Protein AF-A0A3C0T065-F1 (afdb_monomer_lite)

Foldseek 3Di:
DQPVCPDPDCSQVVVLVVVQVVCVVVVQDFDCPPCLVVVVSVCSNVVVDDPVRSVVSSVVRSVVD

Radius of gyration: 11.8 Å; chains: 1; bounding box: 28×19×31 Å

Sequence (65 aa):
ITQNHPFLDGNKRTGLAAGLVFLELNGIHIEDSEESLYEMVINVTLGKFLKKDIASALRKLHQNN

Structure (mmCIF, N/CA/C/O backbone):
data_AF-A0A3C0T065-F1
#
_entry.id   AF-A0A3C0T065-F1
#
loop_
_atom_site.group_PDB
_atom_site.id
_atom_site.type_symbol
_atom_site.label_atom_id
_atom_site.label_alt_id
_atom_site.label_comp_id
_atom_site.label_asym_id
_atom_site.l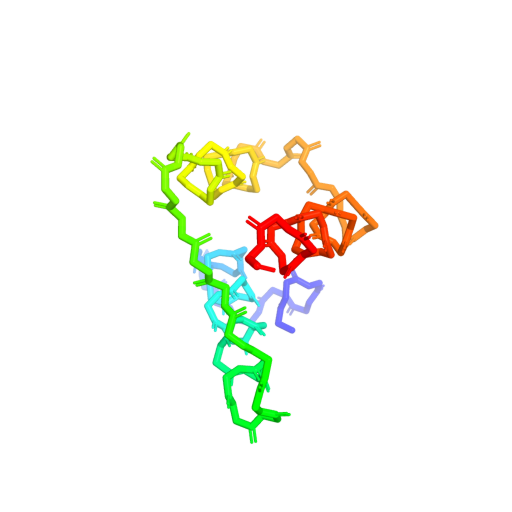abel_entity_id
_atom_site.label_seq_id
_atom_site.pdbx_PDB_ins_code
_atom_site.Cartn_x
_atom_site.Cartn_y
_atom_site.Cartn_z
_atom_site.occupancy
_atom_site.B_iso_or_equiv
_atom_site.auth_seq_id
_atom_site.auth_comp_id
_atom_site.auth_asym_id
_atom_site.auth_atom_id
_atom_site.pdbx_PDB_model_num
ATOM 1 N N . ILE A 1 1 ? 1.281 -8.172 -10.282 1.00 69.44 1 ILE A N 1
ATOM 2 C CA . ILE A 1 1 ? 1.856 -6.865 -10.692 1.00 69.44 1 ILE A CA 1
ATOM 3 C C . ILE A 1 1 ? 3.313 -6.753 -10.250 1.00 69.44 1 ILE A C 1
ATOM 5 O O . ILE A 1 1 ? 4.178 -6.777 -11.102 1.00 69.44 1 ILE A O 1
ATOM 9 N N . THR A 1 2 ? 3.625 -6.736 -8.953 1.00 76.62 2 THR A N 1
ATOM 10 C CA . THR A 1 2 ? 4.987 -6.456 -8.449 1.00 76.62 2 THR A CA 1
ATOM 11 C C . THR A 1 2 ? 6.095 -7.424 -8.865 1.00 76.62 2 THR A C 1
ATOM 13 O O . THR A 1 2 ? 7.192 -6.967 -9.146 1.00 76.62 2 THR A O 1
ATOM 16 N N . GLN A 1 3 ? 5.824 -8.731 -8.900 1.00 77.06 3 GLN A N 1
ATOM 17 C CA . GLN A 1 3 ? 6.840 -9.770 -9.155 1.00 77.06 3 GLN A CA 1
ATOM 18 C C . GLN A 1 3 ? 7.055 -10.082 -10.643 1.00 77.06 3 GLN A C 1
ATOM 20 O O . GLN A 1 3 ? 8.070 -10.654 -11.011 1.00 77.06 3 GLN A O 1
ATOM 25 N N . ASN A 1 4 ? 6.119 -9.683 -11.508 1.00 76.88 4 ASN A N 1
ATOM 26 C CA . ASN A 1 4 ? 6.219 -9.927 -12.951 1.00 76.88 4 ASN A CA 1
ATOM 27 C C . ASN A 1 4 ? 6.845 -8.736 -13.695 1.00 76.88 4 ASN A C 1
ATOM 29 O O . ASN A 1 4 ? 6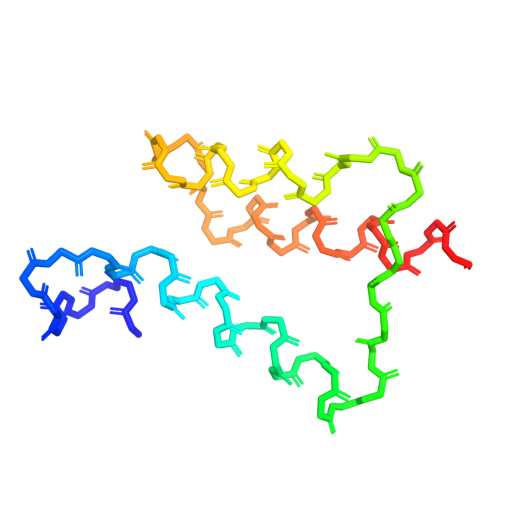.892 -8.761 -14.917 1.00 76.88 4 ASN A O 1
ATOM 33 N N . HIS A 1 5 ? 7.244 -7.681 -12.965 1.00 78.62 5 HIS A N 1
ATOM 34 C CA . HIS A 1 5 ? 7.837 -6.440 -13.481 1.00 78.62 5 HIS A CA 1
ATOM 35 C C . HIS A 1 5 ? 7.233 -5.920 -14.812 1.00 78.62 5 HIS A C 1
ATOM 37 O O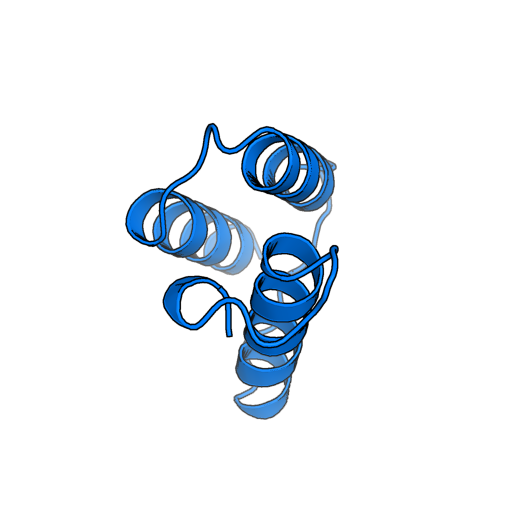 . HIS A 1 5 ? 7.982 -5.611 -15.734 1.00 78.62 5 HIS A O 1
ATOM 43 N N . PRO A 1 6 ? 5.893 -5.817 -14.947 1.00 84.31 6 PRO A N 1
ATOM 44 C CA . PRO A 1 6 ? 5.248 -5.445 -16.208 1.00 84.31 6 PRO A CA 1
ATOM 45 C C . PRO A 1 6 ? 5.471 -3.983 -16.622 1.00 84.31 6 PRO A C 1
ATOM 47 O O . PRO A 1 6 ? 5.263 -3.648 -17.784 1.00 84.31 6 PRO A O 1
ATOM 50 N N . PHE A 1 7 ? 5.855 -3.105 -15.692 1.00 87.75 7 PHE A N 1
ATOM 51 C CA . PHE A 1 7 ? 6.121 -1.692 -15.963 1.00 87.75 7 PHE A CA 1
ATOM 52 C C . PHE A 1 7 ? 7.616 -1.376 -15.876 1.00 87.75 7 PHE A C 1
ATOM 54 O O . PHE A 1 7 ? 8.334 -1.991 -15.084 1.00 87.75 7 PHE A O 1
ATOM 61 N N . LEU A 1 8 ? 8.054 -0.355 -16.624 1.00 85.94 8 LEU A N 1
ATOM 62 C CA . LEU A 1 8 ? 9.427 0.166 -16.580 1.00 85.94 8 LEU A CA 1
ATOM 63 C C . LEU A 1 8 ? 9.814 0.659 -15.171 1.00 85.94 8 LEU A C 1
ATOM 65 O O . LEU A 1 8 ? 10.921 0.409 -14.708 1.00 85.94 8 LEU A O 1
ATOM 69 N N . ASP A 1 9 ? 8.878 1.299 -14.469 1.00 82.06 9 ASP A N 1
ATOM 70 C CA . ASP A 1 9 ? 8.967 1.677 -13.055 1.00 82.06 9 ASP A CA 1
ATOM 71 C C . ASP A 1 9 ? 7.555 1.631 -12.433 1.00 82.06 9 ASP A C 1
ATOM 73 O O . ASP A 1 9 ? 6.551 1.457 -13.122 1.00 82.06 9 ASP A O 1
ATOM 77 N N . GLY A 1 10 ? 7.446 1.747 -11.112 1.00 83.69 10 GLY A N 1
ATOM 78 C CA . GLY A 1 10 ? 6.173 1.928 -10.421 1.00 83.69 10 GLY A CA 1
ATOM 79 C C . GLY A 1 10 ? 5.459 0.631 -10.065 1.00 83.69 10 GLY A C 1
ATOM 80 O O . GLY A 1 10 ? 4.461 0.686 -9.358 1.00 83.69 10 GLY A O 1
ATOM 81 N N . ASN A 1 11 ? 6.004 -0.536 -10.423 1.00 86.56 11 ASN A N 1
ATOM 82 C CA . ASN A 1 11 ? 5.412 -1.854 -10.145 1.00 86.56 11 ASN A CA 1
ATOM 83 C C . ASN A 1 11 ? 4.897 -2.017 -8.701 1.00 86.56 11 ASN A C 1
ATOM 85 O O . ASN A 1 11 ? 3.833 -2.596 -8.480 1.00 86.56 11 ASN A O 1
ATOM 89 N N . LYS A 1 12 ? 5.638 -1.488 -7.717 1.00 83.56 12 LYS A N 1
ATOM 90 C CA . LYS A 1 12 ? 5.262 -1.501 -6.293 1.00 83.56 12 LYS A CA 1
ATOM 91 C C . LYS A 1 12 ? 4.088 -0.578 -5.977 1.00 83.56 12 LYS A C 1
ATOM 93 O O . LYS A 1 12 ? 3.133 -1.029 -5.354 1.00 83.56 12 LYS A O 1
ATOM 98 N N . ARG A 1 13 ? 4.134 0.667 -6.460 1.00 86.12 13 ARG A N 1
ATOM 99 C CA . ARG A 1 13 ? 3.057 1.659 -6.308 1.00 86.12 13 ARG A CA 1
ATOM 100 C C . ARG A 1 13 ? 1.766 1.154 -6.952 1.00 86.12 13 ARG A C 1
ATOM 102 O O . ARG A 1 13 ? 0.735 1.116 -6.293 1.00 86.12 13 ARG A O 1
ATOM 109 N N . THR A 1 14 ? 1.844 0.650 -8.184 1.00 89.88 14 THR A N 1
ATOM 110 C CA . THR A 1 14 ? 0.687 0.087 -8.895 1.00 89.88 14 THR A CA 1
ATOM 111 C C . THR A 1 14 ? 0.144 -1.162 -8.208 1.00 89.88 14 THR A C 1
ATOM 113 O O . THR A 1 14 ? -1.066 -1.325 -8.095 1.00 89.88 14 THR A O 1
ATOM 116 N N . GLY A 1 15 ? 1.019 -2.044 -7.713 1.00 89.44 15 GLY A N 1
ATOM 117 C CA . GLY A 1 15 ? 0.594 -3.218 -6.951 1.00 89.44 15 GLY A CA 1
ATOM 118 C C . GLY A 1 15 ? -0.135 -2.861 -5.655 1.00 89.44 15 GLY A C 1
ATOM 119 O O . GLY A 1 15 ? -1.123 -3.510 -5.325 1.00 89.44 15 GLY A O 1
ATOM 120 N N . LEU A 1 16 ? 0.331 -1.828 -4.949 1.00 88.69 16 LEU A N 1
ATOM 121 C CA . LEU A 1 16 ? -0.315 -1.335 -3.737 1.00 88.69 16 LEU A CA 1
ATOM 122 C C . LEU A 1 16 ? -1.670 -0.682 -4.039 1.00 88.69 16 LEU A C 1
ATOM 124 O O . LEU A 1 16 ? -2.660 -1.052 -3.417 1.00 88.69 16 LEU A O 1
ATOM 128 N N . ALA A 1 17 ? -1.733 0.213 -5.029 1.00 89.62 17 ALA A N 1
ATOM 129 C CA . ALA A 1 17 ? -2.981 0.856 -5.443 1.00 89.62 17 ALA A CA 1
ATOM 130 C C . ALA A 1 17 ? -4.040 -0.174 -5.869 1.00 89.62 17 ALA A C 1
ATOM 132 O O . ALA A 1 17 ? -5.178 -0.116 -5.414 1.00 89.62 17 ALA A O 1
ATOM 133 N N . ALA A 1 18 ? -3.650 -1.177 -6.665 1.00 92.06 18 ALA A N 1
ATOM 134 C CA . ALA A 1 18 ? -4.546 -2.268 -7.046 1.00 92.06 18 ALA A CA 1
ATOM 135 C C . ALA A 1 18 ? -5.047 -3.071 -5.832 1.00 92.06 18 ALA A C 1
ATOM 137 O O . ALA A 1 18 ? -6.195 -3.505 -5.815 1.00 92.06 18 ALA A O 1
ATOM 138 N N . GLY A 1 19 ? -4.202 -3.264 -4.813 1.00 91.38 19 GLY A N 1
ATOM 139 C CA . GLY A 1 19 ? -4.591 -3.915 -3.562 1.00 91.38 19 GLY A CA 1
ATOM 140 C C . GLY A 1 19 ? -5.606 -3.106 -2.752 1.00 91.38 19 GLY A C 1
ATOM 141 O O . GLY A 1 19 ? -6.566 -3.684 -2.255 1.00 91.38 19 GLY A O 1
ATOM 142 N N . LEU A 1 20 ? -5.426 -1.786 -2.656 1.00 90.44 20 LEU A N 1
ATOM 143 C CA . LEU A 1 20 ? -6.368 -0.895 -1.968 1.00 90.44 20 LEU A CA 1
ATOM 144 C C . LEU A 1 20 ? -7.731 -0.869 -2.671 1.00 90.44 20 LEU A C 1
ATOM 146 O O . LEU A 1 20 ? -8.747 -1.104 -2.026 1.00 90.44 20 LEU A O 1
ATOM 150 N N . VAL A 1 21 ? -7.741 -0.704 -3.999 1.00 92.19 21 VAL A N 1
ATOM 151 C CA . VAL A 1 21 ? -8.976 -0.756 -4.802 1.00 92.19 21 VAL A CA 1
ATOM 152 C C . VAL A 1 21 ? -9.673 -2.109 -4.652 1.00 92.19 21 VAL A C 1
ATOM 154 O O . VAL A 1 21 ? -10.889 -2.166 -4.517 1.00 92.19 21 VAL A O 1
ATOM 157 N N . PHE A 1 22 ? -8.923 -3.218 -4.635 1.00 93.75 22 PHE A N 1
ATOM 158 C CA . PHE A 1 22 ? -9.506 -4.539 -4.397 1.00 93.75 22 PHE A CA 1
ATOM 159 C C . PHE A 1 22 ? -10.228 -4.618 -3.046 1.00 93.75 22 PHE A C 1
ATOM 161 O O . PHE A 1 22 ? -11.325 -5.167 -2.987 1.00 93.75 22 PHE A O 1
ATOM 168 N N . LEU A 1 23 ? -9.639 -4.086 -1.973 1.00 92.31 23 LEU A N 1
ATOM 169 C CA . LEU A 1 23 ? -10.272 -4.080 -0.652 1.00 92.31 23 LEU A CA 1
ATOM 170 C C . LEU A 1 23 ? -11.555 -3.244 -0.646 1.00 92.31 23 LEU A C 1
ATOM 172 O O . LEU A 1 23 ? -12.590 -3.735 -0.196 1.00 92.31 23 LEU A O 1
ATOM 176 N N . GLU A 1 24 ? -11.511 -2.048 -1.228 1.00 91.75 24 GLU A N 1
ATOM 177 C CA . GLU A 1 24 ? -12.669 -1.158 -1.340 1.00 91.75 24 GLU A CA 1
ATOM 178 C C . GLU A 1 24 ? -13.820 -1.808 -2.124 1.00 91.75 24 GLU A C 1
ATOM 180 O O . GLU A 1 24 ? -14.960 -1.814 -1.664 1.00 91.75 24 GLU A O 1
ATOM 185 N N . LEU A 1 25 ? -13.520 -2.461 -3.253 1.00 95.44 25 LEU A N 1
ATOM 186 C CA . LEU A 1 25 ? -14.508 -3.213 -4.038 1.00 95.44 25 LEU A CA 1
ATOM 187 C C . LEU A 1 25 ? -15.142 -4.382 -3.265 1.00 95.44 25 LEU A C 1
ATOM 189 O O . LEU A 1 25 ? -16.216 -4.847 -3.640 1.00 95.44 25 LEU A O 1
ATOM 193 N N . ASN A 1 26 ? -14.491 -4.862 -2.202 1.00 95.56 26 ASN A N 1
ATOM 194 C CA . ASN A 1 26 ? -15.008 -5.903 -1.312 1.00 95.56 26 ASN A CA 1
ATOM 195 C C . ASN A 1 26 ? -15.597 -5.333 -0.005 1.00 95.56 26 ASN A C 1
ATOM 197 O O . ASN A 1 26 ? -15.843 -6.094 0.930 1.00 95.56 26 ASN A O 1
ATOM 201 N N . GLY A 1 27 ? -15.825 -4.016 0.080 1.00 92.25 27 GLY A N 1
ATOM 202 C CA . GLY A 1 27 ? -16.422 -3.359 1.249 1.00 92.25 27 GLY A CA 1
ATOM 203 C C . GLY A 1 27 ? -15.480 -3.217 2.447 1.00 92.25 27 GLY A C 1
ATOM 204 O O . GLY A 1 27 ? -15.928 -2.917 3.552 1.00 92.25 27 GLY A O 1
ATOM 205 N N . ILE A 1 28 ? -14.178 -3.444 2.254 1.00 90.75 28 ILE A N 1
ATOM 206 C CA . ILE A 1 28 ? -13.162 -3.238 3.285 1.00 90.75 28 ILE A CA 1
ATOM 207 C C . ILE A 1 28 ? -12.615 -1.825 3.117 1.00 90.75 28 ILE A C 1
ATOM 209 O O . ILE A 1 28 ? -11.755 -1.569 2.273 1.00 90.75 28 ILE A O 1
ATOM 213 N N . HIS A 1 29 ? -13.117 -0.915 3.945 1.00 86.06 29 HIS A N 1
ATOM 214 C CA . HIS A 1 29 ? -12.609 0.446 4.018 1.00 86.06 29 HIS A CA 1
ATOM 215 C C . HIS A 1 29 ? -11.390 0.512 4.942 1.00 86.06 29 HIS A C 1
ATOM 217 O O . HIS A 1 29 ? -11.353 -0.103 6.010 1.00 86.06 29 HIS A O 1
ATOM 223 N N . ILE A 1 30 ? -10.383 1.242 4.476 1.00 83.75 30 ILE A N 1
ATOM 224 C CA . ILE A 1 30 ? -9.174 1.594 5.212 1.00 83.75 30 ILE A CA 1
ATOM 225 C C . ILE A 1 30 ? -9.327 3.084 5.524 1.00 83.75 30 ILE A C 1
ATOM 227 O O . ILE A 1 30 ? -9.282 3.885 4.589 1.00 83.75 30 ILE A O 1
ATOM 231 N N . GLU A 1 31 ? -9.541 3.457 6.787 1.00 75.75 31 GLU A N 1
ATOM 232 C CA . GLU A 1 31 ? -9.415 4.865 7.187 1.00 75.75 31 GLU A CA 1
ATOM 233 C C . GLU A 1 31 ? -8.004 5.086 7.724 1.00 75.75 31 GLU A C 1
ATOM 235 O O . GLU A 1 31 ? -7.420 4.223 8.378 1.00 75.75 31 GLU A O 1
ATOM 240 N N . ASP A 1 32 ? -7.425 6.228 7.372 1.00 72.75 32 ASP A N 1
ATOM 241 C CA . ASP A 1 32 ? -6.066 6.583 7.761 1.00 72.75 32 ASP A CA 1
ATOM 242 C C . ASP A 1 32 ? -6.095 7.849 8.612 1.00 72.75 32 ASP A C 1
ATOM 244 O O . ASP A 1 32 ? -5.854 8.953 8.129 1.00 72.75 32 ASP A O 1
ATOM 248 N N . SER A 1 33 ? -6.454 7.686 9.884 1.00 68.69 33 SER A N 1
ATOM 249 C CA . SER A 1 33 ? -6.507 8.783 10.855 1.00 68.69 33 SER A CA 1
ATOM 250 C C . SER A 1 33 ? -5.125 9.207 11.367 1.00 68.69 33 SER A C 1
ATOM 252 O O . SER A 1 33 ? -4.977 10.335 11.831 1.00 68.69 33 SER A O 1
ATOM 254 N N . GLU A 1 34 ? -4.110 8.341 11.255 1.00 74.88 34 GLU A N 1
ATOM 255 C CA . GLU A 1 34 ? -2.772 8.544 11.838 1.00 74.88 34 GLU A CA 1
ATOM 256 C C . GLU A 1 34 ? -1.620 8.498 10.812 1.00 74.88 34 GLU A C 1
ATOM 258 O O . GLU A 1 34 ? -0.497 8.145 11.168 1.00 74.88 34 GLU A O 1
ATOM 263 N N . GLU A 1 35 ? -1.872 8.792 9.531 1.00 81.31 35 GLU A N 1
ATOM 264 C CA . GLU A 1 35 ? -0.860 8.749 8.444 1.00 81.31 35 GLU A CA 1
ATOM 265 C C . GLU A 1 35 ? -0.125 7.392 8.303 1.00 81.31 35 GLU A C 1
ATOM 267 O O . GLU A 1 35 ? 0.921 7.258 7.656 1.00 81.31 35 GLU A O 1
ATOM 272 N N . SER A 1 36 ? -0.684 6.335 8.885 1.00 84.31 36 SER A N 1
ATOM 273 C CA . SER A 1 36 ? -0.119 4.990 8.895 1.00 84.31 36 SER A CA 1
ATOM 274 C C . SER A 1 36 ? -0.139 4.363 7.497 1.00 84.31 36 SER A C 1
ATOM 276 O O . SER A 1 36 ? 0.757 3.578 7.152 1.00 84.31 36 SER A O 1
ATOM 278 N N . LEU A 1 37 ? -1.113 4.729 6.655 1.00 85.75 37 LEU A N 1
ATOM 279 C CA . LEU A 1 37 ? -1.122 4.332 5.247 1.00 85.75 37 LEU A CA 1
ATOM 280 C C . LEU A 1 37 ? 0.013 5.017 4.476 1.00 85.75 37 LEU A C 1
ATOM 282 O O . LEU A 1 37 ? 0.677 4.358 3.669 1.00 85.75 37 LEU A O 1
ATOM 286 N N . TYR A 1 38 ? 0.272 6.301 4.740 1.00 86.44 38 TYR A N 1
ATOM 287 C CA . TYR A 1 38 ? 1.369 7.042 4.113 1.00 86.44 38 TYR A CA 1
ATOM 288 C C . TYR A 1 38 ? 2.732 6.412 4.435 1.00 86.44 38 TYR A C 1
ATOM 290 O O . TYR A 1 38 ? 3.489 6.063 3.521 1.00 86.44 38 TYR A O 1
ATOM 298 N N . GLU A 1 39 ? 3.011 6.149 5.712 1.00 87.88 39 GLU A N 1
ATOM 299 C CA . GLU A 1 39 ? 4.245 5.477 6.139 1.00 87.88 39 GLU A CA 1
ATOM 300 C C . GLU A 1 39 ? 4.399 4.084 5.510 1.00 87.88 39 GLU A C 1
ATOM 302 O O . GLU A 1 39 ? 5.488 3.689 5.065 1.00 87.88 39 GLU A O 1
ATOM 307 N N . MET A 1 40 ? 3.303 3.330 5.387 1.00 88.75 40 MET A N 1
ATOM 308 C CA . MET A 1 40 ? 3.324 2.048 4.684 1.00 88.75 40 MET A CA 1
ATOM 309 C C . MET A 1 40 ? 3.718 2.220 3.207 1.00 88.75 40 MET A C 1
ATOM 311 O O . MET A 1 40 ? 4.573 1.478 2.713 1.00 88.75 40 MET A O 1
ATOM 315 N N . VAL A 1 41 ? 3.138 3.192 2.493 1.00 87.75 41 VAL A N 1
ATOM 316 C CA . VAL A 1 41 ? 3.441 3.475 1.075 1.00 87.75 41 VAL A CA 1
ATOM 317 C C . VAL A 1 41 ? 4.922 3.820 0.884 1.00 87.75 41 VAL A C 1
ATOM 319 O O . VAL A 1 41 ? 5.561 3.312 -0.051 1.00 87.75 41 VAL A O 1
ATOM 322 N N . ILE A 1 42 ? 5.493 4.631 1.780 1.00 89.75 42 ILE A N 1
ATOM 323 C CA . ILE A 1 42 ? 6.922 4.971 1.770 1.00 89.75 42 ILE A CA 1
ATOM 324 C C . ILE A 1 42 ? 7.769 3.707 1.935 1.00 89.75 42 ILE A C 1
ATOM 326 O O . ILE A 1 42 ? 8.644 3.429 1.106 1.00 89.75 42 ILE A O 1
ATOM 330 N N . ASN A 1 43 ? 7.471 2.877 2.935 1.00 89.31 43 ASN A N 1
ATOM 331 C CA . ASN A 1 43 ? 8.222 1.647 3.189 1.00 89.31 43 ASN A CA 1
ATOM 332 C C . ASN A 1 43 ? 8.111 0.621 2.045 1.00 89.31 43 ASN A C 1
ATOM 334 O O . ASN A 1 43 ? 9.094 -0.057 1.719 1.00 89.31 43 ASN A O 1
ATOM 338 N N . VAL A 1 44 ? 6.958 0.538 1.376 1.00 87.00 44 VAL A N 1
ATOM 339 C CA . VAL A 1 44 ? 6.773 -0.277 0.163 1.00 87.00 44 VAL A CA 1
ATOM 340 C C . VAL A 1 44 ? 7.636 0.243 -0.984 1.00 87.00 44 VAL A C 1
ATOM 342 O O . VAL A 1 44 ? 8.322 -0.541 -1.650 1.00 87.00 44 VAL A O 1
ATOM 345 N N . THR A 1 45 ? 7.658 1.557 -1.200 1.00 86.00 45 THR A N 1
ATOM 346 C CA . THR A 1 45 ? 8.437 2.182 -2.279 1.00 86.00 45 THR A CA 1
ATOM 347 C C . THR A 1 45 ? 9.938 1.976 -2.066 1.00 86.00 45 THR A C 1
ATOM 349 O O . THR A 1 45 ? 10.633 1.544 -2.990 1.00 86.00 45 THR A O 1
ATOM 352 N N . LEU A 1 46 ? 10.407 2.128 -0.823 1.00 89.00 46 LEU A N 1
ATOM 353 C CA . LEU A 1 46 ? 11.785 1.833 -0.411 1.00 89.00 46 LEU A CA 1
ATOM 354 C C . LEU A 1 46 ? 12.138 0.336 -0.475 1.00 89.00 46 LEU A C 1
ATOM 356 O O . LEU A 1 46 ? 13.302 -0.028 -0.340 1.00 89.00 46 LEU A O 1
ATOM 360 N N . GLY A 1 47 ? 11.159 -0.553 -0.684 1.00 85.69 47 GLY A N 1
ATOM 361 C CA . GLY A 1 47 ? 11.375 -2.002 -0.707 1.00 85.69 47 GLY A CA 1
ATOM 362 C C . GLY A 1 47 ? 11.641 -2.624 0.660 1.00 85.69 47 GLY A C 1
ATOM 363 O O . GLY A 1 47 ? 12.104 -3.758 0.713 1.00 85.69 47 GLY A O 1
ATOM 364 N N . LY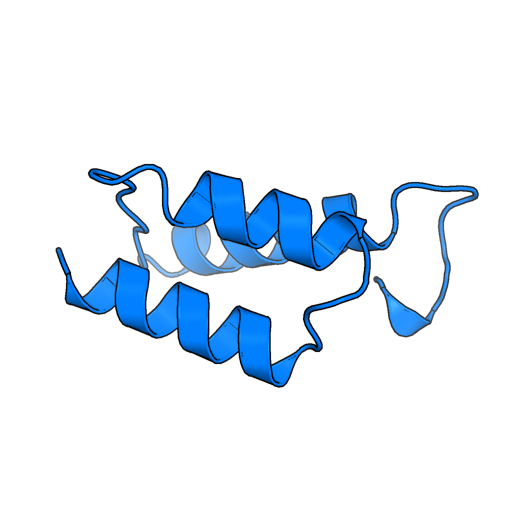S A 1 48 ? 11.334 -1.907 1.743 1.00 86.94 48 LYS A N 1
ATOM 365 C CA . LYS A 1 48 ? 11.462 -2.404 3.117 1.00 86.94 48 LYS A CA 1
ATOM 366 C C . LYS A 1 48 ? 10.329 -3.357 3.495 1.00 86.94 48 LYS A C 1
ATOM 368 O O . LYS A 1 48 ? 10.511 -4.190 4.373 1.00 86.94 48 LYS A O 1
ATOM 373 N N . PHE A 1 49 ? 9.169 -3.234 2.846 1.00 85.75 49 PHE A N 1
ATOM 374 C CA . PHE A 1 49 ? 8.007 -4.087 3.096 1.00 85.75 49 PHE A CA 1
ATOM 375 C C . PHE A 1 49 ? 7.862 -5.165 2.023 1.00 85.75 49 PHE A C 1
ATOM 377 O O . PHE A 1 49 ? 7.831 -4.885 0.820 1.00 85.75 49 PHE A O 1
ATOM 384 N N . LEU A 1 50 ? 7.715 -6.407 2.475 1.00 84.69 50 LEU A N 1
ATOM 385 C CA . LEU A 1 50 ? 7.321 -7.545 1.656 1.00 84.69 50 LEU A CA 1
ATOM 386 C C . LEU A 1 50 ? 5.796 -7.704 1.679 1.00 84.69 50 LEU A C 1
ATOM 388 O O . LEU A 1 50 ? 5.084 -7.090 2.471 1.00 84.69 50 LEU A O 1
ATOM 392 N N . LYS A 1 51 ? 5.273 -8.600 0.832 1.00 84.12 51 LYS A N 1
ATOM 393 C CA . LYS A 1 51 ? 3.828 -8.882 0.728 1.00 84.12 51 LYS A CA 1
ATOM 394 C C . LYS A 1 51 ? 3.166 -9.142 2.092 1.00 84.12 51 LYS A C 1
ATOM 396 O O . LYS A 1 51 ? 2.049 -8.689 2.321 1.00 84.12 51 LYS A O 1
ATOM 401 N N . LYS A 1 52 ? 3.846 -9.873 2.983 1.00 89.00 52 LYS A N 1
ATOM 402 C CA . LYS A 1 52 ? 3.341 -10.193 4.328 1.00 89.00 52 LYS A CA 1
ATOM 403 C C . LYS A 1 52 ? 3.206 -8.949 5.215 1.00 89.00 52 LYS A C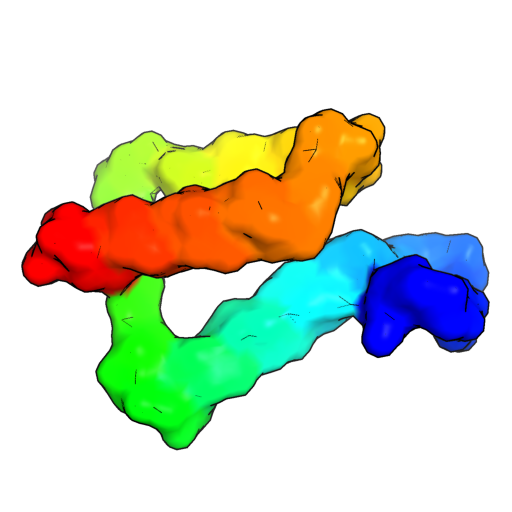 1
ATOM 405 O O . LYS A 1 52 ? 2.230 -8.844 5.950 1.00 89.00 52 LYS A O 1
ATOM 410 N N . ASP A 1 53 ? 4.141 -8.008 5.096 1.00 90.25 53 ASP A N 1
ATOM 411 C CA . ASP A 1 53 ? 4.189 -6.795 5.913 1.00 90.25 53 ASP A CA 1
ATOM 412 C C . ASP A 1 53 ? 3.071 -5.841 5.481 1.00 90.25 53 ASP A C 1
ATOM 414 O O . ASP A 1 53 ? 2.319 -5.353 6.319 1.00 90.25 53 ASP A O 1
ATOM 418 N N . ILE A 1 54 ? 2.864 -5.704 4.163 1.00 88.81 54 ILE A N 1
ATOM 419 C CA . ILE A 1 54 ? 1.737 -4.956 3.579 1.00 88.81 54 ILE A CA 1
ATOM 420 C C . ILE A 1 54 ? 0.402 -5.537 4.056 1.00 88.81 54 ILE A C 1
ATOM 422 O O . ILE A 1 54 ? -0.462 -4.808 4.532 1.00 88.81 54 ILE A O 1
ATOM 426 N N . ALA A 1 55 ? 0.232 -6.861 3.977 1.00 90.44 55 ALA A N 1
ATOM 427 C CA . ALA A 1 55 ? -1.000 -7.508 4.424 1.00 90.44 55 ALA A CA 1
ATOM 428 C C . ALA A 1 55 ? -1.247 -7.314 5.930 1.00 90.44 55 ALA A C 1
ATOM 430 O O . ALA A 1 55 ? -2.390 -7.144 6.347 1.00 90.44 55 ALA A O 1
ATOM 431 N N . SER A 1 56 ? -0.197 -7.341 6.756 1.00 91.44 56 SER A N 1
ATOM 432 C CA . SER A 1 56 ? -0.331 -7.063 8.187 1.00 91.44 56 SER A CA 1
ATOM 433 C C . SER A 1 56 ? -0.708 -5.609 8.462 1.00 91.44 56 SER A C 1
ATOM 435 O O . SER A 1 56 ? -1.528 -5.376 9.345 1.00 91.44 56 SER A O 1
ATOM 437 N N . ALA A 1 57 ? -0.110 -4.652 7.754 1.00 89.38 57 ALA A N 1
ATOM 438 C CA . ALA A 1 57 ? -0.393 -3.232 7.937 1.00 89.38 57 ALA A CA 1
ATOM 439 C C . ALA A 1 57 ? -1.837 -2.896 7.535 1.00 89.38 57 ALA A C 1
ATOM 441 O O . ALA A 1 57 ? -2.561 -2.300 8.325 1.00 89.38 57 ALA A O 1
ATOM 442 N N . LEU A 1 58 ? -2.296 -3.393 6.382 1.00 89.56 58 LEU A N 1
ATOM 443 C CA . LEU A 1 58 ? -3.679 -3.209 5.924 1.00 89.56 58 LEU A CA 1
ATOM 444 C C . LEU A 1 58 ? -4.711 -3.802 6.895 1.00 89.56 58 LEU A C 1
ATOM 446 O O . LEU A 1 58 ? -5.750 -3.195 7.128 1.00 89.56 58 LEU A O 1
ATOM 450 N N . ARG A 1 59 ? -4.427 -4.960 7.511 1.00 89.94 59 ARG A N 1
ATOM 451 C CA . ARG A 1 59 ? -5.317 -5.526 8.541 1.00 89.94 59 ARG A CA 1
ATOM 452 C C . ARG A 1 59 ? -5.407 -4.651 9.786 1.00 89.94 59 ARG A C 1
ATOM 454 O O . ARG A 1 59 ? -6.501 -4.490 10.306 1.00 89.94 59 ARG A O 1
ATOM 461 N N . LYS A 1 60 ? -4.279 -4.110 10.257 1.00 88.06 60 LYS A N 1
ATOM 462 C CA . LYS A 1 60 ? -4.262 -3.216 11.425 1.00 88.06 60 LYS A CA 1
ATOM 463 C C . LYS A 1 60 ? -5.045 -1.936 11.148 1.00 88.06 60 LYS A C 1
ATOM 465 O O . LYS A 1 60 ? -5.863 -1.552 11.967 1.00 88.06 60 LYS A O 1
ATOM 470 N N . LEU A 1 61 ? -4.831 -1.339 9.976 1.00 85.75 61 LEU A N 1
ATOM 471 C CA . LEU A 1 61 ? -5.548 -0.139 9.549 1.00 85.75 61 LEU A CA 1
ATOM 472 C C . LEU A 1 61 ? -7.063 -0.359 9.487 1.00 85.75 61 LEU A C 1
ATOM 474 O O . LEU A 1 61 ? -7.815 0.484 9.940 1.00 85.75 61 LEU A O 1
ATOM 478 N N . HIS A 1 62 ? -7.515 -1.514 8.998 1.00 83.38 62 HIS A N 1
ATOM 479 C CA . HIS A 1 62 ? -8.942 -1.837 8.990 1.00 83.38 62 HIS A CA 1
ATOM 480 C C . HIS A 1 62 ? -9.532 -2.065 10.396 1.00 83.38 62 HIS A C 1
ATOM 482 O O . HIS A 1 62 ? -10.694 -1.762 10.624 1.00 83.38 62 HIS A O 1
ATOM 488 N N . GLN A 1 63 ? -8.760 -2.632 11.331 1.00 76.12 63 GLN A N 1
ATOM 489 C CA . GLN A 1 63 ? -9.218 -2.944 12.696 1.00 76.12 63 GLN A CA 1
ATOM 490 C C . GLN A 1 63 ? -9.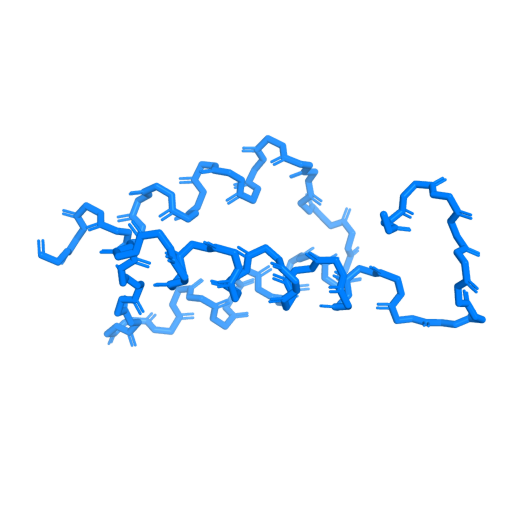248 -1.736 13.637 1.00 76.12 63 GLN A C 1
ATOM 492 O O . GLN A 1 63 ? -9.860 -1.820 14.698 1.00 76.12 63 GLN A O 1
ATOM 497 N N . ASN A 1 64 ? -8.557 -0.657 13.276 1.00 62.56 64 ASN A N 1
ATOM 498 C CA . ASN A 1 64 ? -8.536 0.588 14.038 1.00 62.56 64 ASN A CA 1
ATOM 499 C C . ASN A 1 64 ? -9.707 1.525 13.678 1.00 62.56 64 ASN A C 1
ATOM 501 O O . ASN A 1 64 ? -9.740 2.648 14.181 1.00 62.56 64 ASN A O 1
ATOM 505 N N . ASN A 1 65 ? -10.644 1.048 12.848 1.00 54.22 65 ASN A N 1
ATOM 506 C CA . ASN A 1 65 ? -11.909 1.698 12.506 1.00 54.22 65 ASN A CA 1
ATOM 507 C C . ASN A 1 65 ? -13.062 1.186 13.371 1.00 54.22 65 ASN A C 1
ATOM 509 O O . ASN A 1 65 ? -13.127 -0.045 13.602 1.00 54.22 65 ASN A O 1
#

Secondary structure (DSSP, 8-state):
-GGG--SSS-HHHHHHHHHHHHHHHTT-----SSSHHHHHHHHHHTT---HHHHHHHHHHHHHT-

pLDDT: mean 85.16, std 7.54, range [54.22, 95.56]

=== Feature glossary ===
Legend for the data blocks above and below:

— What the protein is —

The amino-acid sequence is the protein's primary structure: the linear order of residues from the N-terminus to the C-terminus, written in one-letter code. Everything else here — the 3D coordinates, the secondary structure, the domain annotations — is ultimately a consequence of this string.

Database cross-references. InterPro integrates a dozen domain/family signature databases into unified entries with residue-range hits. GO terms attach function/process/location labels with evidence codes. CATH codes position the fold in a four-level structural taxonomy. Organism is the NCBI-taxonomy species name.

— Where its atoms are —

The mmCIF block holds the 3D Cartesian coordinates of each backbone atom (N, Cα, C, O) in ångströms. mmCIF is the PDB's canonical archive format — a tagged-loop text representation of the atomic model.

The six renders are orthographic views along the three Cartesian axes in both directions. Representation (cartoon, sticks, or surface) and color scheme (sequence-rainbow or by-chain) vary across proteins so the training set covers all the common visualization conventions.

— Local backbone conformation —

Secondary structure is the local, repeating backbone conformation. DSSP classifies it into eight states by reading the hydrogen-bond network: three helix types (H, G, I), two β types (E, B), two non-regular types (T, S), and unstructured coil (-).

SS3 is a coarse helix/strand/coil call (letters a/b/c) made by the P-SEA algorithm from inter-Cα distances and dihedrals. It is less detailed than DSSP but needs only Cα positions.

Backbone dihedral angles. Every residue except chain termini has a φ (preceding-C → N → Cα → C) and a ψ (N → Cα → C → next-N). They are reported in degrees following the IUPAC sign convention. Secondary structure is essentially a statement about which (φ, ψ) basin each residue occupies.

— Global shape and packing —

The geometric summary reports three shape descriptors. Rg (radius of gyration) measures how spread out the Cα atoms are about their centre of mass; compact globular proteins have small Rg, elongated or unfolded ones large. Cα contacts (<8 Å, |i−j|>4) count long-range residue pairs in spatial proximity — high for tightly packed folds, near zero for rods or random coil. The bounding-box extents give the protein's footprint along x, y, z in Å.

Solvent accessibility: the surface area of each residue that a 1.4 Å water probe can touch, in Å². When only backbone atoms are present the absolute values are lower than full-atom SASA (side chains contribute most of the area) and are flagged as backbone-only.

Plot images: a contact map (which residues are close in 3D, as an N×N binary image), a Ramachandran scatter (backbone torsion angles, revealing secondary-structure composition at a glance), and — for AlphaFold structures — a PAE heatmap (pairwise prediction confidence).

— Structural neighborhood —

Foldseek's 3Di representation compresses backbone geometry into a per-residue letter drawn from a learned twenty-state alphabet. It captures the tertiary interaction pattern around each residue — which residues are packed against it in space, regardless of where they are in sequence.

Structural nearest neighbors (via Foldseek easy-search vs the PDB). Reported per hit: target PDB id, E-value, and alignment TM-score. A TM-score above ~0.5 is the conventional threshold for 'same fold'.

— Confidence and disorder —

pLDDT (predicted Local Distance Difference Test) is AlphaFold's per-residue confidence score, ranging from 0 to 100. Values above 90 indicate high confidence (typically well-packed cores); 70–90 is confident; 50–70 low confidence; below 50 usually means the region is disordered or the prediction is unreliable there. AlphaFold stores pLDDT in the mmCIF B-factor column.

For experimental (PDB) structures, the B-factor (temperature factor) quantifies the positional spread of each atom in the crystal — a combination of thermal vibration and static disorder — in units of Å². High B-factors mark flexible loops or poorly resolved regions; low B-factors mark the rigid, well-ordered core.

Predicted Aligned Error (PAE) is an AlphaFold confidence matrix: entry (i, j) is the expected error in the position of residue j, in ångströms, when the prediction is superimposed on the true structure at residue i. Low PAE within a block of residues means that block is internally rigid and well-predicted; high PAE between two blocks means their relative placement is uncertain even if each block individually is confident.